Protein AF-A0A397V7N8-F1 (afdb_monomer_lite)

Radius of gyration: 16.24 Å; chains: 1; bounding box: 45×18×47 Å

InterPro domains:
  IPR045296 ETFRF1, LYR domain [cd20265] (10-81)
  IPR052000 Electron transfer flavoprotein regulatory factor 1 [PTHR21024] (1-85)

Sequence (85 aa):
MPNSQVTLQYQVKNLYKRLLFIGREYPLGYSYFRPRLKKAFLKNRDLKNEDDIKKAIETGEYVYKEIETLYYLKKYRALKKSYYD

Foldseek 3Di:
DPDPVVVLVVLLVVLLVLQLVLCCLPPVHSVVRVVVSVVLCVVCVPDDDPVVSVVSSVVSVVVSVVSVVVSVVVVVVVVCVVPPD

Organism: NCBI:txid44941

pLDDT: mean 92.71, std 9.23, range [49.06, 98.19]

Secondary structure (DSSP, 8-state):
---HHHHHHHHHHHHHHHHHHHGGG-TT-HHHHHHHHHHHHHHTTT---HHHHHHHHHHHHHHHHHHHHHHHHHHHHHHHHHHH-

Structure (mmCIF, N/CA/C/O backbone):
data_AF-A0A397V7N8-F1
#
_entry.id   AF-A0A397V7N8-F1
#
loop_
_atom_site.group_PDB
_atom_site.id
_atom_site.type_symbol
_atom_site.label_atom_id
_atom_site.label_alt_id
_atom_site.label_comp_id
_atom_site.label_asym_id
_atom_site.label_entity_id
_atom_site.label_seq_id
_atom_site.pdbx_PDB_ins_code
_atom_site.Cartn_x
_atom_site.Cartn_y
_atom_site.Cartn_z
_atom_site.occupancy
_atom_site.B_iso_or_equiv
_atom_site.auth_seq_id
_atom_site.auth_comp_id
_atom_site.auth_asym_id
_atom_site.auth_atom_id
_atom_site.pdbx_PDB_model_num
ATOM 1 N N . MET A 1 1 ? -4.563 12.953 26.009 1.00 49.06 1 MET A N 1
ATOM 2 C CA . MET A 1 1 ? -4.019 12.166 24.880 1.00 49.06 1 MET A CA 1
ATOM 3 C C . MET A 1 1 ? -4.961 12.339 23.697 1.00 49.06 1 MET A C 1
ATOM 5 O O . MET A 1 1 ? -6.161 12.219 23.923 1.00 49.06 1 MET A O 1
ATOM 9 N N . PRO A 1 2 ? -4.491 12.689 22.486 1.00 54.06 2 PRO A N 1
ATOM 10 C CA . PRO A 1 2 ? -5.367 12.721 21.317 1.00 54.06 2 PRO A CA 1
ATOM 11 C C . PRO A 1 2 ? -6.021 11.345 21.121 1.00 54.06 2 PRO A C 1
ATOM 13 O O . PRO A 1 2 ? -5.412 10.315 21.401 1.00 54.06 2 PRO A O 1
ATOM 16 N N . ASN A 1 3 ? -7.279 11.344 20.689 1.00 71.44 3 ASN A N 1
ATOM 17 C CA . ASN A 1 3 ? -8.104 10.148 20.540 1.00 71.44 3 ASN A CA 1
ATOM 18 C C . ASN A 1 3 ? -7.424 9.109 19.611 1.00 71.44 3 ASN A C 1
ATOM 20 O O . ASN A 1 3 ? -7.153 9.420 18.450 1.00 71.44 3 ASN A O 1
ATOM 24 N N . SER A 1 4 ? -7.162 7.892 20.114 1.00 69.62 4 SER A N 1
ATOM 25 C CA . SER A 1 4 ? -6.452 6.793 19.413 1.00 69.62 4 SER A CA 1
ATOM 26 C C . SER A 1 4 ? -7.051 6.469 18.034 1.00 69.62 4 SER A C 1
ATOM 28 O O . SER A 1 4 ? -6.351 6.196 17.064 1.00 69.62 4 SER A O 1
ATOM 30 N N . GLN A 1 5 ? -8.367 6.600 17.882 1.00 68.38 5 GLN A N 1
ATOM 31 C CA . GLN A 1 5 ? -9.046 6.354 16.606 1.00 68.38 5 GLN A CA 1
ATOM 32 C C . GLN A 1 5 ? -8.719 7.411 15.540 1.00 68.38 5 GLN A C 1
ATOM 34 O O . GLN A 1 5 ? -8.573 7.100 14.356 1.00 68.38 5 GLN A O 1
ATOM 39 N N . VAL A 1 6 ? -8.557 8.671 15.953 1.00 77.88 6 VAL A N 1
ATOM 40 C CA . VAL A 1 6 ? -8.202 9.776 15.049 1.00 77.88 6 VAL A CA 1
ATOM 41 C C . VAL A 1 6 ? -6.777 9.589 14.520 1.00 77.88 6 VAL A C 1
ATOM 43 O O . VAL A 1 6 ? -6.510 9.883 13.352 1.00 77.88 6 VAL A O 1
ATOM 46 N N . THR A 1 7 ? -5.874 9.036 15.337 1.00 87.94 7 THR A N 1
ATOM 47 C CA . THR A 1 7 ? -4.495 8.755 14.917 1.00 87.94 7 THR A CA 1
ATOM 48 C C . THR A 1 7 ? -4.442 7.600 13.910 1.00 87.94 7 THR A C 1
ATOM 50 O O . THR A 1 7 ? -3.782 7.738 12.878 1.00 87.94 7 THR A O 1
ATOM 53 N N . LEU A 1 8 ? -5.207 6.520 14.116 1.00 92.38 8 LEU A N 1
ATOM 54 C CA . LEU A 1 8 ? -5.289 5.396 13.170 1.00 92.38 8 LEU A CA 1
ATOM 55 C C . LEU A 1 8 ? -5.889 5.805 11.818 1.00 92.38 8 LEU A C 1
ATOM 57 O O . LEU A 1 8 ? -5.339 5.474 10.768 1.00 92.38 8 LEU A O 1
ATOM 61 N N . GLN A 1 9 ? -6.969 6.591 11.808 1.00 91.25 9 GLN A N 1
ATOM 62 C CA . GLN A 1 9 ? -7.556 7.087 10.557 1.00 91.25 9 GLN A CA 1
ATOM 63 C C . GLN A 1 9 ? -6.566 7.925 9.738 1.00 91.25 9 GLN A C 1
ATOM 65 O O . GLN A 1 9 ? -6.529 7.824 8.506 1.00 91.25 9 GLN A O 1
ATOM 70 N N . TYR A 1 10 ? -5.759 8.752 10.407 1.00 94.94 10 TYR A N 1
ATOM 71 C CA . TYR A 1 10 ? -4.706 9.520 9.751 1.00 94.94 10 TYR A CA 1
ATOM 72 C C . TYR A 1 10 ? -3.631 8.606 9.154 1.00 94.94 10 TYR A C 1
ATOM 74 O O . TYR A 1 10 ? -3.258 8.788 7.993 1.00 94.94 10 TYR A O 1
ATOM 82 N N . GLN A 1 11 ? -3.185 7.591 9.899 1.00 95.69 11 GLN A N 1
ATOM 83 C CA . GLN A 1 11 ? -2.205 6.613 9.418 1.00 95.69 11 GLN A CA 1
ATOM 84 C C . GLN A 1 11 ? -2.702 5.875 8.170 1.00 95.69 11 GLN A C 1
ATOM 86 O O . GLN A 1 11 ? -1.992 5.844 7.166 1.00 95.69 11 GLN A O 1
ATOM 91 N N . VAL A 1 12 ? -3.946 5.383 8.172 1.00 96.38 12 VAL A N 1
ATOM 92 C CA . VAL A 1 12 ? -4.554 4.714 7.005 1.00 96.38 12 VAL A CA 1
ATOM 93 C C . VAL A 1 12 ? -4.598 5.648 5.791 1.00 96.38 12 VAL A C 1
ATOM 95 O O . VAL A 1 12 ? -4.205 5.261 4.687 1.00 96.38 12 VAL A O 1
ATOM 98 N N . LYS A 1 13 ? -5.040 6.902 5.977 1.00 96.56 13 LYS A N 1
ATOM 99 C CA . LYS A 1 13 ? -5.085 7.902 4.895 1.00 96.56 13 LYS A CA 1
ATOM 100 C C . LYS A 1 13 ? -3.692 8.211 4.346 1.00 96.56 13 LYS A C 1
ATOM 102 O O . LYS A 1 13 ? -3.534 8.337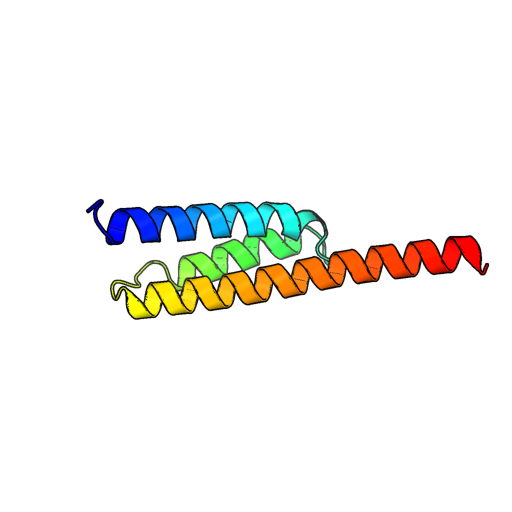 3.131 1.00 96.56 13 LYS A O 1
ATOM 107 N N . ASN A 1 14 ? -2.699 8.348 5.220 1.00 97.62 14 ASN A N 1
ATOM 108 C CA . ASN A 1 14 ? -1.320 8.615 4.828 1.00 97.62 14 ASN A CA 1
ATOM 109 C C . ASN A 1 14 ? -0.724 7.437 4.046 1.00 97.62 14 ASN A C 1
ATOM 111 O O . ASN A 1 14 ? -0.176 7.631 2.961 1.00 97.62 14 ASN A O 1
ATOM 115 N N . LEU A 1 15 ? -0.909 6.215 4.547 1.00 98.12 15 LEU A N 1
ATOM 116 C CA . LEU A 1 15 ? -0.473 4.986 3.893 1.00 98.12 15 LEU A CA 1
ATOM 117 C C . LEU A 1 15 ? -1.078 4.848 2.488 1.00 98.12 15 LEU A C 1
ATOM 119 O O . LEU A 1 15 ? -0.355 4.593 1.528 1.00 98.12 15 LEU A O 1
ATOM 123 N N . TYR A 1 16 ? -2.380 5.108 2.331 1.00 98.06 16 TYR A N 1
ATOM 124 C CA . TYR A 1 16 ? -3.035 5.081 1.020 1.00 98.06 16 TYR A CA 1
ATOM 125 C C . TYR A 1 16 ? -2.405 6.073 0.029 1.00 98.06 16 TYR A C 1
ATOM 127 O O . TYR A 1 16 ? -2.139 5.722 -1.122 1.00 98.06 16 TYR A O 1
ATOM 135 N N . LYS A 1 17 ? -2.118 7.306 0.469 1.00 98.19 17 LYS A N 1
ATOM 136 C CA . LYS A 1 17 ? -1.458 8.322 -0.370 1.00 98.19 17 LYS A CA 1
ATOM 137 C C . LYS A 1 17 ? -0.034 7.913 -0.752 1.00 98.19 17 LYS A C 1
ATOM 139 O O . LYS A 1 17 ? 0.330 8.038 -1.919 1.00 98.19 17 LYS A O 1
ATOM 144 N N . ARG A 1 18 ? 0.746 7.398 0.204 1.00 97.94 18 ARG A N 1
ATOM 145 C CA . ARG A 1 18 ? 2.115 6.907 -0.022 1.00 97.94 18 ARG A CA 1
ATOM 146 C C . ARG A 1 18 ? 2.141 5.753 -1.023 1.00 97.94 18 ARG A C 1
ATOM 148 O O . ARG A 1 18 ? 2.918 5.794 -1.973 1.00 97.94 18 ARG A O 1
ATOM 155 N N . LEU A 1 19 ? 1.237 4.783 -0.878 1.00 98.00 19 LEU A N 1
ATOM 156 C CA . LEU A 1 19 ? 1.108 3.661 -1.812 1.00 98.00 19 LEU A CA 1
ATOM 157 C C . LEU A 1 19 ? 0.680 4.119 -3.213 1.00 98.00 19 LEU A C 1
ATOM 159 O O . LEU A 1 19 ? 1.228 3.640 -4.202 1.00 98.00 19 LEU A O 1
ATOM 163 N N . LEU A 1 20 ? -0.245 5.078 -3.332 1.00 97.62 20 LEU A N 1
ATOM 164 C CA . LEU A 1 20 ? -0.598 5.658 -4.635 1.00 97.62 20 LEU A CA 1
ATOM 165 C C . LEU A 1 20 ? 0.574 6.385 -5.299 1.00 97.62 20 LEU A C 1
ATOM 167 O O . LEU A 1 20 ? 0.697 6.339 -6.521 1.00 97.62 20 LEU A O 1
ATOM 171 N N . PHE A 1 21 ? 1.400 7.079 -4.517 1.00 96.88 21 PHE A N 1
ATOM 172 C CA . PHE A 1 21 ? 2.564 7.788 -5.034 1.00 96.88 21 PHE A CA 1
ATOM 173 C C . PHE A 1 21 ? 3.600 6.810 -5.593 1.00 96.88 21 PHE A C 1
ATOM 175 O O . PHE A 1 21 ? 3.941 6.898 -6.772 1.00 96.88 21 PHE A O 1
ATOM 182 N N . ILE A 1 22 ? 4.035 5.839 -4.785 1.00 95.69 22 ILE A N 1
ATOM 183 C CA . ILE A 1 22 ? 5.073 4.884 -5.195 1.00 95.69 22 ILE A CA 1
ATOM 184 C C . ILE A 1 22 ? 4.576 3.898 -6.260 1.00 95.69 22 ILE A C 1
ATOM 186 O O . ILE A 1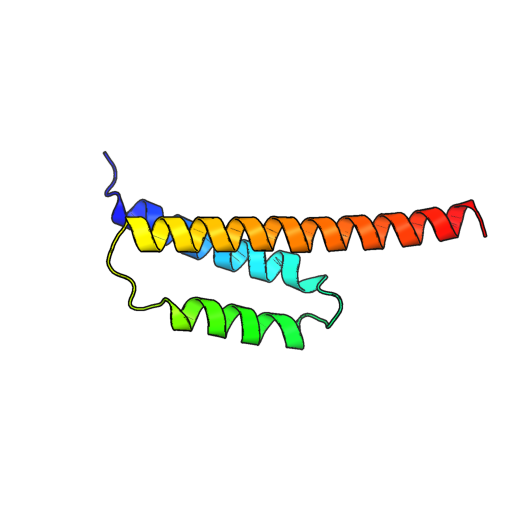 22 ? 5.321 3.498 -7.150 1.00 95.69 22 ILE A O 1
ATOM 190 N N . GLY A 1 23 ? 3.278 3.581 -6.251 1.00 95.62 23 GLY A N 1
ATOM 191 C CA . GLY A 1 23 ? 2.636 2.730 -7.250 1.00 95.62 23 GLY A CA 1
ATOM 192 C C . GLY A 1 23 ? 2.647 3.286 -8.678 1.00 95.62 23 GLY A C 1
ATOM 193 O O . GLY A 1 23 ? 2.284 2.565 -9.606 1.00 95.62 23 GLY A O 1
ATOM 194 N N . ARG A 1 24 ? 3.061 4.544 -8.892 1.00 94.31 24 ARG A N 1
ATOM 195 C CA . ARG A 1 24 ? 3.293 5.096 -10.239 1.00 94.31 24 ARG A CA 1
ATOM 196 C C . ARG A 1 24 ? 4.451 4.406 -10.958 1.00 94.31 24 ARG A C 1
ATOM 198 O O . ARG A 1 24 ? 4.390 4.249 -12.171 1.00 94.31 24 ARG A O 1
ATOM 205 N N . GLU A 1 25 ? 5.443 3.941 -10.202 1.00 90.62 25 GLU A N 1
ATOM 206 C CA . GLU A 1 25 ? 6.616 3.218 -10.708 1.00 90.62 25 GLU A CA 1
ATOM 207 C C . GLU A 1 25 ? 6.401 1.701 -10.786 1.00 90.62 25 GLU A C 1
ATOM 209 O O . GLU A 1 25 ? 7.331 0.949 -11.088 1.00 90.62 25 GLU A O 1
ATOM 214 N N . TYR A 1 26 ? 5.182 1.229 -10.5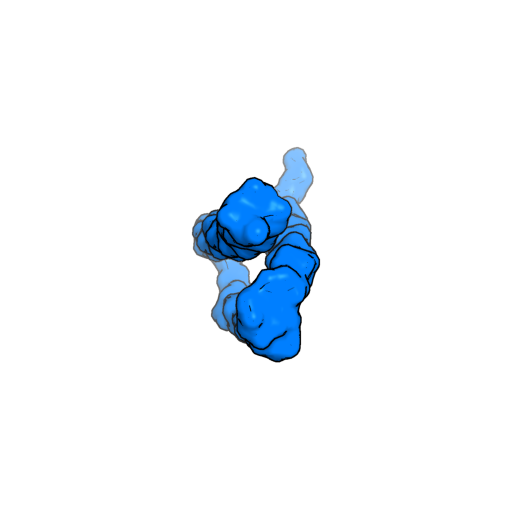11 1.00 94.25 26 TYR A N 1
ATOM 215 C CA . TYR A 1 26 ? 4.877 -0.194 -10.514 1.00 94.25 26 TYR A CA 1
ATOM 216 C C . TYR A 1 26 ? 5.125 -0.808 -11.908 1.00 94.25 26 TYR A C 1
ATOM 218 O O . TYR A 1 26 ? 4.697 -0.215 -12.901 1.00 94.25 26 TYR A O 1
ATOM 226 N N . PRO A 1 27 ? 5.747 -2.001 -12.023 1.00 91.69 27 PRO A N 1
ATOM 227 C CA . PRO A 1 27 ? 6.156 -2.564 -13.317 1.00 91.69 27 PRO A CA 1
ATOM 228 C C . PRO A 1 27 ? 5.028 -2.729 -14.344 1.00 91.69 27 PRO A C 1
ATOM 230 O O . PRO A 1 27 ? 5.257 -2.571 -15.537 1.00 91.69 27 PRO A O 1
ATOM 233 N N . LEU A 1 28 ? 3.806 -3.018 -13.885 1.00 94.31 28 LEU A N 1
ATOM 234 C CA . LEU A 1 28 ? 2.619 -3.172 -14.742 1.00 94.31 28 LEU A CA 1
ATOM 235 C C . LEU A 1 28 ? 1.866 -1.851 -14.989 1.00 94.31 28 LEU A C 1
ATOM 237 O O . LEU A 1 28 ? 0.791 -1.845 -15.585 1.00 94.31 28 LEU A O 1
ATOM 241 N N . GLY A 1 29 ? 2.413 -0.730 -14.518 1.00 94.31 29 GLY A N 1
ATOM 242 C CA . GLY A 1 29 ? 1.858 0.605 -14.685 1.00 94.31 29 GLY A CA 1
ATOM 243 C C . GLY A 1 29 ? 0.814 1.002 -13.637 1.00 94.31 29 GLY A C 1
ATOM 244 O O . GLY A 1 29 ? 0.204 0.187 -12.937 1.00 94.31 29 GLY A O 1
ATOM 245 N N . TYR A 1 30 ? 0.581 2.312 -13.548 1.00 96.62 30 TYR A N 1
ATOM 246 C CA . TYR A 1 30 ? -0.308 2.901 -12.544 1.00 96.62 30 TYR A CA 1
ATOM 247 C C . TYR A 1 30 ? -1.788 2.538 -12.744 1.00 96.62 30 TYR A C 1
ATOM 249 O O . TYR A 1 30 ? -2.519 2.357 -11.768 1.00 96.62 30 TYR A O 1
ATOM 257 N N . SER A 1 31 ? -2.236 2.395 -13.996 1.00 97.06 31 SER A N 1
ATOM 258 C CA . SER A 1 31 ? -3.606 1.981 -14.341 1.00 97.06 31 SER A CA 1
ATOM 259 C C . SER A 1 31 ? -3.931 0.572 -13.841 1.00 97.06 31 SER A C 1
ATOM 261 O O . SER A 1 31 ? -5.066 0.314 -13.449 1.00 97.06 31 SER A O 1
ATOM 263 N N . TYR A 1 32 ? -2.931 -0.310 -13.785 1.00 96.38 32 TYR A N 1
ATOM 264 C CA . TYR A 1 32 ? -3.049 -1.640 -13.197 1.00 96.38 32 TYR A CA 1
ATOM 265 C C . TYR A 1 32 ? -3.048 -1.586 -11.664 1.00 96.38 32 TYR A C 1
ATOM 267 O O . TYR A 1 32 ? -3.864 -2.235 -11.003 1.00 96.38 32 TYR A O 1
ATOM 275 N N . PHE A 1 33 ? -2.142 -0.796 -11.085 1.00 97.12 33 PHE A N 1
ATOM 276 C CA . PHE A 1 33 ? -1.923 -0.748 -9.641 1.00 97.12 33 PHE A CA 1
ATOM 277 C C . PHE A 1 33 ? -3.064 -0.058 -8.876 1.00 97.12 33 PHE A C 1
ATOM 279 O O . PHE A 1 33 ? -3.611 -0.610 -7.918 1.00 97.12 33 PHE A O 1
ATOM 286 N N . ARG A 1 34 ? -3.470 1.142 -9.311 1.00 97.81 34 ARG A N 1
ATOM 287 C CA . ARG A 1 34 ? -4.455 1.992 -8.617 1.00 97.81 34 ARG A CA 1
ATOM 288 C C . ARG A 1 34 ? -5.786 1.289 -8.291 1.00 97.81 34 ARG A C 1
ATOM 290 O O . ARG A 1 34 ? -6.210 1.377 -7.135 1.00 97.81 34 ARG A O 1
ATOM 297 N N . PRO A 1 35 ? -6.480 0.608 -9.228 1.00 98.12 35 PRO A N 1
ATOM 298 C CA . PRO A 1 35 ? -7.746 -0.055 -8.911 1.00 98.12 35 PRO A CA 1
ATOM 299 C C . PRO A 1 35 ? -7.564 -1.220 -7.931 1.00 98.12 35 PRO A C 1
ATOM 301 O O . PRO A 1 35 ? -8.434 -1.444 -7.090 1.00 98.12 35 PRO A O 1
ATOM 304 N N . ARG A 1 36 ? -6.425 -1.925 -7.980 1.00 97.69 36 ARG A N 1
ATOM 305 C CA . ARG A 1 36 ? -6.108 -3.021 -7.051 1.00 97.69 36 ARG A CA 1
ATOM 306 C C . ARG A 1 36 ? -5.852 -2.507 -5.642 1.00 97.69 36 ARG A C 1
ATOM 308 O O . ARG A 1 36 ? -6.422 -3.053 -4.700 1.00 97.69 36 ARG A O 1
ATOM 315 N N . LEU A 1 37 ? -5.095 -1.417 -5.510 1.00 97.69 37 LEU A N 1
ATOM 316 C CA . LEU A 1 37 ? -4.902 -0.746 -4.227 1.00 97.69 37 LEU A CA 1
ATOM 317 C C . LEU A 1 37 ? -6.250 -0.310 -3.640 1.00 97.69 37 LEU A C 1
ATOM 319 O O . LEU A 1 37 ? -6.568 -0.645 -2.502 1.00 97.69 37 LEU A O 1
ATOM 323 N N . LYS A 1 38 ? -7.084 0.375 -4.435 1.00 97.88 38 LYS A N 1
ATOM 324 C CA . LYS A 1 38 ? -8.423 0.798 -3.997 1.00 97.88 38 LYS A CA 1
ATOM 325 C C . LYS A 1 38 ? -9.265 -0.395 -3.535 1.00 97.88 38 LYS A C 1
ATOM 327 O O . LYS A 1 38 ? -9.885 -0.320 -2.479 1.00 97.88 38 LYS A O 1
ATOM 332 N N . LYS A 1 39 ? -9.271 -1.499 -4.290 1.00 98.06 39 LYS A N 1
ATOM 333 C CA . LYS A 1 39 ? -10.002 -2.724 -3.929 1.00 98.06 39 LYS A CA 1
ATOM 334 C C . LYS A 1 39 ? -9.518 -3.312 -2.599 1.00 98.06 39 LYS A C 1
ATOM 336 O O . LYS A 1 39 ? -10.351 -3.715 -1.795 1.00 98.06 39 LYS A O 1
ATOM 341 N N . ALA A 1 40 ? -8.207 -3.329 -2.351 1.00 96.94 40 ALA A N 1
ATOM 342 C CA . ALA A 1 40 ? -7.637 -3.826 -1.099 1.00 96.94 40 ALA A CA 1
ATOM 343 C C . ALA A 1 40 ? -8.080 -2.988 0.114 1.00 96.94 40 ALA A C 1
ATOM 345 O O . ALA A 1 40 ? -8.533 -3.548 1.107 1.00 96.94 40 ALA A O 1
ATOM 346 N N . PHE A 1 41 ? -8.045 -1.655 0.008 1.00 97.06 41 PHE A N 1
ATOM 347 C CA . PHE A 1 41 ? -8.529 -0.770 1.076 1.00 97.06 41 PHE A CA 1
ATOM 348 C C . PHE A 1 41 ? -10.043 -0.896 1.288 1.00 97.06 41 PHE A C 1
ATOM 350 O O . PHE A 1 41 ? -10.502 -0.938 2.426 1.00 97.06 41 PHE A O 1
ATOM 357 N N . LEU A 1 42 ? -10.824 -1.014 0.208 1.00 97.19 42 LEU A N 1
ATOM 358 C CA . LEU A 1 42 ? -12.274 -1.202 0.304 1.00 97.19 42 LEU A CA 1
ATOM 359 C C . LEU A 1 42 ? -12.661 -2.532 0.953 1.00 97.19 42 LEU A C 1
ATOM 361 O O . LEU A 1 42 ? -13.667 -2.568 1.650 1.00 97.19 42 LEU A O 1
ATOM 365 N N . LYS A 1 43 ? -11.878 -3.602 0.769 1.00 96.25 43 LYS A N 1
ATOM 366 C CA . LYS A 1 43 ? -12.120 -4.895 1.432 1.00 96.25 43 LYS A CA 1
ATOM 367 C C . LYS A 1 43 ? -12.066 -4.784 2.963 1.00 96.25 43 LYS A C 1
ATOM 369 O O . LYS A 1 43 ? -12.769 -5.517 3.644 1.00 96.25 43 LYS A O 1
ATOM 374 N N . ASN A 1 44 ? -11.273 -3.849 3.483 1.00 94.19 44 ASN A N 1
ATOM 375 C CA . ASN A 1 44 ? -11.027 -3.671 4.914 1.00 94.19 44 ASN A CA 1
ATOM 376 C C . ASN A 1 44 ? -11.803 -2.485 5.522 1.00 94.19 44 ASN A C 1
ATOM 378 O O . ASN A 1 44 ? -11.538 -2.095 6.656 1.00 94.19 44 ASN A O 1
ATOM 382 N N . ARG A 1 45 ? -12.751 -1.886 4.786 1.00 93.69 45 ARG A N 1
ATOM 383 C CA . ARG A 1 45 ? -13.459 -0.657 5.201 1.00 93.69 45 ARG A CA 1
ATOM 384 C C . ARG A 1 45 ? -14.282 -0.798 6.486 1.00 93.69 45 ARG A C 1
ATOM 386 O O . ARG A 1 45 ? -14.509 0.200 7.158 1.00 93.69 45 ARG A O 1
ATOM 393 N N . ASP A 1 46 ? -14.746 -2.011 6.783 1.00 94.69 46 ASP A N 1
ATOM 394 C CA . ASP A 1 46 ? -15.655 -2.294 7.898 1.00 94.69 46 ASP A CA 1
ATOM 395 C C . ASP A 1 46 ? -14.910 -2.844 9.129 1.00 94.69 46 ASP A C 1
ATOM 397 O O . ASP A 1 46 ? -15.542 -3.276 10.093 1.00 94.69 46 ASP A O 1
ATOM 401 N N . LEU A 1 47 ? -13.568 -2.817 9.122 1.00 94.12 47 LEU A N 1
ATOM 402 C CA . LEU A 1 47 ? -12.759 -3.132 10.300 1.00 94.12 47 LEU A CA 1
ATOM 403 C C . LEU A 1 47 ? -13.020 -2.098 11.402 1.00 94.12 47 LEU A C 1
ATOM 405 O O . LEU A 1 47 ? -12.855 -0.897 11.195 1.00 94.12 47 LEU A O 1
ATOM 409 N N . LYS A 1 48 ? -13.423 -2.580 12.582 1.00 91.44 48 LYS A N 1
ATOM 410 C CA . LYS A 1 48 ? -13.726 -1.746 13.761 1.00 91.44 48 LYS A CA 1
ATOM 411 C C . LYS A 1 48 ? -12.749 -1.954 14.916 1.00 91.44 48 LYS A C 1
ATOM 413 O O . LYS A 1 48 ? -12.597 -1.063 15.743 1.00 91.44 48 LYS A O 1
ATOM 418 N N . ASN A 1 49 ? -12.109 -3.120 14.983 1.00 94.25 49 ASN A N 1
ATOM 419 C CA . ASN A 1 49 ? -11.133 -3.435 16.019 1.00 94.25 49 ASN A CA 1
ATOM 420 C C . ASN A 1 49 ? -9.807 -2.712 15.728 1.00 94.25 49 ASN A C 1
ATOM 422 O O . ASN A 1 49 ? -9.276 -2.806 14.620 1.00 94.25 49 ASN A O 1
ATOM 426 N N . GLU A 1 50 ? -9.272 -2.002 16.721 1.00 93.31 50 GLU A N 1
ATOM 427 C CA . GLU A 1 50 ? -8.011 -1.263 16.599 1.00 93.31 50 GLU A CA 1
ATOM 428 C C . GLU A 1 50 ? -6.826 -2.157 16.235 1.00 93.31 50 GLU A C 1
ATOM 430 O O . GLU A 1 50 ? -5.994 -1.757 15.422 1.00 93.31 50 GLU A O 1
ATOM 435 N N . ASP A 1 51 ? -6.746 -3.362 16.794 1.00 94.56 51 ASP A N 1
ATOM 436 C CA . ASP A 1 51 ? -5.614 -4.257 16.559 1.00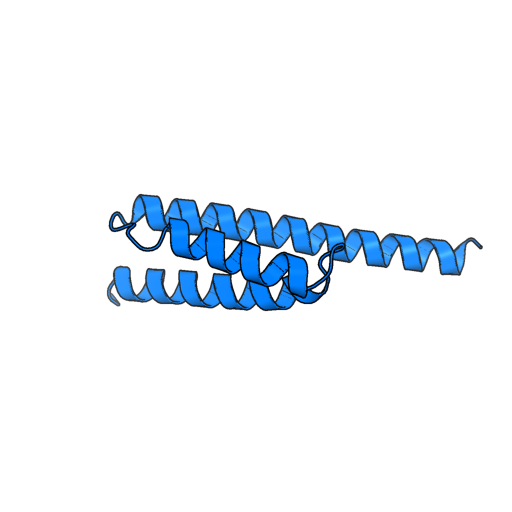 94.56 51 ASP A CA 1
ATOM 437 C C . ASP A 1 51 ? -5.636 -4.828 15.141 1.00 94.56 51 ASP A C 1
ATOM 439 O O . ASP A 1 51 ? -4.590 -4.951 14.501 1.00 94.56 51 ASP A O 1
ATOM 443 N N . ASP A 1 52 ? -6.826 -5.085 14.599 1.00 95.31 52 ASP A N 1
ATOM 444 C CA . ASP A 1 52 ? -6.980 -5.510 13.207 1.00 95.31 52 ASP A CA 1
ATOM 445 C C . ASP A 1 52 ? -6.633 -4.374 12.236 1.00 95.31 52 ASP A C 1
ATOM 447 O O . ASP A 1 52 ? -5.991 -4.606 11.209 1.00 95.31 52 ASP A O 1
ATOM 451 N N . ILE A 1 53 ? -6.984 -3.128 12.578 1.00 95.31 53 ILE A N 1
ATOM 452 C CA . ILE A 1 53 ? -6.589 -1.946 11.800 1.00 95.31 53 ILE A CA 1
ATOM 453 C C . ILE A 1 53 ? -5.064 -1.783 11.817 1.00 95.31 53 ILE A C 1
ATOM 455 O O . ILE A 1 53 ? -4.465 -1.575 10.762 1.00 95.31 53 ILE A O 1
ATOM 459 N N . LYS A 1 54 ? -4.418 -1.922 12.982 1.00 95.81 54 LYS A N 1
ATOM 460 C CA . LYS A 1 54 ? -2.952 -1.845 13.105 1.00 95.81 54 LYS A CA 1
ATOM 461 C C . LYS A 1 54 ? -2.257 -2.923 12.272 1.00 95.81 54 LYS A C 1
ATOM 463 O O . LYS A 1 54 ? -1.349 -2.594 11.514 1.00 95.81 54 LYS A O 1
ATOM 468 N N . LYS A 1 55 ? -2.728 -4.173 12.323 1.00 96.75 55 LYS A N 1
ATOM 469 C CA . LYS A 1 55 ? -2.207 -5.271 11.485 1.00 96.75 55 LYS A CA 1
ATOM 470 C C . LYS A 1 55 ? -2.380 -4.996 9.989 1.00 96.75 55 LYS A C 1
ATOM 472 O O . LYS A 1 55 ? -1.484 -5.269 9.189 1.00 96.75 55 LYS A O 1
ATOM 477 N N . ALA A 1 56 ? -3.519 -4.430 9.589 1.00 96.88 56 ALA A N 1
ATOM 478 C CA . ALA A 1 56 ? -3.755 -4.051 8.199 1.00 96.88 56 ALA A CA 1
ATOM 479 C C . ALA A 1 56 ? -2.813 -2.921 7.741 1.00 96.88 56 ALA A C 1
ATOM 481 O O . ALA A 1 56 ? -2.309 -2.963 6.616 1.00 96.88 56 ALA A O 1
ATOM 482 N N . ILE A 1 57 ? -2.545 -1.936 8.607 1.00 96.81 57 ILE A N 1
ATOM 483 C CA . ILE A 1 57 ? -1.556 -0.876 8.357 1.00 96.81 57 ILE A CA 1
ATOM 484 C C . ILE A 1 57 ? -0.160 -1.483 8.206 1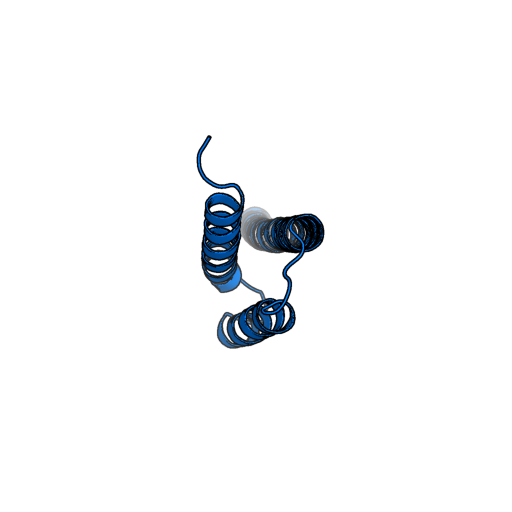.00 96.81 57 ILE A C 1
ATOM 486 O O . ILE A 1 57 ? 0.513 -1.192 7.221 1.00 96.81 57 ILE A O 1
ATOM 490 N N . GLU A 1 58 ? 0.252 -2.361 9.122 1.00 97.56 58 GLU A N 1
ATOM 491 C CA . GLU A 1 58 ? 1.552 -3.043 9.076 1.00 97.56 58 GLU A CA 1
ATOM 492 C C . GLU A 1 58 ? 1.738 -3.826 7.770 1.00 97.56 58 GLU A C 1
ATOM 494 O O . GLU A 1 58 ? 2.761 -3.694 7.097 1.00 97.56 58 GLU A O 1
ATOM 499 N N . THR A 1 59 ? 0.705 -4.557 7.348 1.00 97.00 59 THR A N 1
ATOM 500 C CA . THR A 1 59 ? 0.698 -5.262 6.059 1.00 97.00 59 THR A CA 1
ATOM 501 C C . THR A 1 59 ? 0.891 -4.290 4.891 1.00 97.00 59 THR A C 1
ATOM 503 O O . THR A 1 59 ? 1.651 -4.562 3.964 1.00 97.00 59 THR A O 1
ATOM 506 N N . GLY A 1 60 ? 0.229 -3.132 4.914 1.00 97.19 60 GLY A N 1
ATOM 507 C CA . GLY A 1 60 ? 0.401 -2.128 3.866 1.00 97.19 60 GLY A CA 1
ATOM 508 C C . GLY A 1 60 ? 1.777 -1.451 3.877 1.00 97.19 60 GLY A C 1
ATOM 509 O O . GLY A 1 60 ? 2.298 -1.143 2.806 1.00 97.19 60 GLY A O 1
ATOM 510 N N . GLU A 1 61 ? 2.391 -1.251 5.045 1.00 98.06 61 GLU A N 1
ATOM 511 C CA . GLU A 1 61 ? 3.773 -0.758 5.162 1.00 98.06 61 GLU A CA 1
ATOM 512 C C . GLU A 1 61 ? 4.787 -1.778 4.631 1.00 98.06 61 GLU A C 1
ATOM 514 O O . GLU A 1 61 ? 5.767 -1.398 3.988 1.00 98.06 61 GLU A O 1
ATOM 519 N N . TYR A 1 62 ? 4.541 -3.073 4.836 1.00 97.69 62 TYR A N 1
ATOM 520 C CA . TYR A 1 62 ? 5.342 -4.129 4.220 1.00 97.69 62 TYR A CA 1
ATOM 521 C C . TYR A 1 62 ? 5.284 -4.045 2.687 1.00 97.69 62 TYR A C 1
ATOM 523 O O . TYR A 1 62 ? 6.322 -3.942 2.034 1.00 97.69 62 TYR A O 1
ATOM 531 N N . VAL A 1 63 ? 4.076 -3.954 2.119 1.00 95.81 63 VAL A N 1
ATOM 532 C CA . VAL A 1 63 ? 3.880 -3.793 0.666 1.00 95.81 63 VAL A CA 1
ATOM 533 C C . VAL A 1 63 ? 4.549 -2.518 0.139 1.00 95.81 63 VAL A C 1
ATOM 535 O O . VAL A 1 63 ? 5.114 -2.521 -0.954 1.00 95.81 63 VAL A O 1
ATOM 538 N N . TYR A 1 64 ? 4.522 -1.419 0.901 1.00 97.00 64 TYR A N 1
ATOM 539 C CA . TYR A 1 64 ? 5.228 -0.192 0.523 1.00 97.00 64 TYR A CA 1
ATOM 540 C C . TYR A 1 64 ? 6.732 -0.449 0.337 1.00 97.00 64 TYR A C 1
ATOM 542 O O . TYR A 1 64 ? 7.287 -0.076 -0.698 1.00 97.00 64 TYR A O 1
ATOM 550 N N . LYS A 1 65 ? 7.372 -1.132 1.296 1.00 97.25 65 LYS A N 1
ATOM 551 C CA . LYS A 1 65 ? 8.805 -1.471 1.237 1.00 97.25 65 LYS A CA 1
ATOM 552 C C . LYS A 1 65 ? 9.139 -2.398 0.068 1.00 97.25 65 LYS A C 1
ATOM 554 O O . LYS A 1 65 ? 10.181 -2.233 -0.566 1.00 97.25 65 LYS A O 1
ATOM 559 N N . GLU A 1 66 ? 8.266 -3.349 -0.257 1.00 95.50 66 GLU A N 1
ATOM 560 C CA . GLU A 1 66 ? 8.461 -4.218 -1.424 1.00 95.50 66 GLU A CA 1
ATOM 561 C C . GLU A 1 66 ? 8.474 -3.416 -2.730 1.00 95.50 66 GLU A C 1
ATOM 563 O O . GLU A 1 66 ? 9.375 -3.580 -3.553 1.00 95.50 66 GLU A O 1
ATOM 568 N N . ILE A 1 67 ? 7.513 -2.504 -2.915 1.00 95.25 67 ILE A N 1
ATOM 569 C CA . ILE A 1 67 ? 7.442 -1.672 -4.126 1.00 95.25 67 ILE A CA 1
ATOM 570 C C . ILE A 1 67 ? 8.647 -0.727 -4.202 1.00 95.25 67 ILE A C 1
ATOM 572 O O . ILE A 1 67 ? 9.227 -0.549 -5.274 1.00 95.25 67 ILE A O 1
ATOM 576 N N . GLU A 1 68 ? 9.063 -0.164 -3.070 1.00 94.75 68 GLU A N 1
ATOM 577 C CA . GLU A 1 68 ? 10.278 0.646 -2.970 1.00 94.75 68 GLU A CA 1
ATOM 578 C C . GLU A 1 68 ? 11.531 -0.147 -3.375 1.00 94.75 68 GLU A C 1
ATOM 580 O O . GLU A 1 68 ? 12.342 0.318 -4.178 1.00 94.75 68 GLU A O 1
ATOM 585 N N . THR A 1 69 ? 11.642 -1.394 -2.921 1.00 95.94 69 THR A N 1
ATOM 586 C CA . THR A 1 69 ? 12.732 -2.299 -3.306 1.00 95.94 69 THR A CA 1
ATOM 587 C C . THR A 1 69 ? 12.723 -2.589 -4.808 1.00 95.94 69 THR A C 1
ATOM 589 O O . THR A 1 69 ? 13.772 -2.548 -5.456 1.00 95.94 69 THR A O 1
ATOM 592 N N . LEU A 1 70 ? 11.546 -2.827 -5.399 1.00 93.25 70 LEU A N 1
ATOM 593 C CA . LEU A 1 70 ? 11.410 -3.022 -6.847 1.00 93.25 70 LEU A CA 1
ATOM 594 C C . LEU A 1 70 ? 11.870 -1.789 -7.636 1.00 93.25 70 LEU A C 1
ATOM 596 O O . LEU A 1 70 ? 12.544 -1.931 -8.662 1.00 93.25 70 LEU A O 1
ATOM 600 N N . TYR A 1 71 ? 11.548 -0.589 -7.151 1.00 92.94 71 TYR A N 1
ATOM 601 C CA . TYR A 1 71 ? 12.013 0.660 -7.749 1.00 92.94 71 TYR A CA 1
ATOM 602 C C . TYR A 1 71 ? 13.546 0.775 -7.712 1.00 92.94 71 TYR A C 1
ATOM 604 O O . TYR A 1 71 ? 14.170 1.032 -8.748 1.00 92.94 71 TYR A O 1
ATOM 612 N N . TYR A 1 72 ? 14.176 0.512 -6.563 1.00 94.06 72 TYR A N 1
ATOM 613 C CA . TYR A 1 72 ? 15.638 0.522 -6.453 1.00 94.06 72 TYR A CA 1
ATOM 614 C C . TYR A 1 72 ? 16.299 -0.522 -7.353 1.00 94.06 72 TYR A C 1
ATOM 616 O O . TYR A 1 72 ? 17.292 -0.220 -8.015 1.00 94.06 72 TYR A O 1
ATOM 624 N N . LEU A 1 73 ? 15.722 -1.721 -7.451 1.00 94.31 73 LEU A N 1
ATOM 625 C CA . LEU A 1 73 ? 16.228 -2.780 -8.319 1.00 94.31 73 LEU A CA 1
ATOM 626 C C . LEU A 1 73 ? 16.174 -2.383 -9.802 1.00 94.31 73 LEU A C 1
ATOM 628 O O . LEU A 1 73 ? 17.138 -2.606 -10.538 1.00 94.31 73 LEU A O 1
ATOM 632 N N . LYS A 1 74 ? 15.072 -1.763 -10.245 1.00 92.00 74 LYS A N 1
ATOM 633 C CA . LYS A 1 74 ? 14.938 -1.205 -11.602 1.00 92.00 74 LYS A CA 1
ATOM 634 C C . LYS A 1 74 ? 16.032 -0.168 -11.873 1.00 92.00 74 LYS A C 1
ATOM 636 O O . LYS A 1 74 ? 16.705 -0.255 -12.900 1.00 92.00 74 LYS A O 1
ATOM 641 N N . LYS A 1 75 ? 16.250 0.767 -10.940 1.00 92.88 75 LYS A N 1
ATOM 642 C CA . LYS A 1 75 ? 17.289 1.805 -11.055 1.00 92.88 75 LYS A CA 1
ATOM 643 C C . LYS A 1 75 ? 18.694 1.204 -11.118 1.00 92.88 75 LYS A C 1
ATOM 645 O O . LYS A 1 75 ? 19.478 1.584 -11.982 1.00 92.88 75 LYS A O 1
ATOM 650 N N . TYR A 1 76 ? 18.995 0.240 -10.250 1.00 95.44 76 TYR A N 1
ATOM 651 C CA . TYR A 1 76 ? 20.282 -0.454 -10.239 1.00 95.44 76 TYR A CA 1
ATOM 652 C C . TYR A 1 76 ? 20.560 -1.170 -11.566 1.00 95.44 76 TYR A C 1
ATOM 654 O O . TYR A 1 76 ? 21.649 -1.035 -12.119 1.00 95.44 76 TYR A O 1
ATOM 662 N N . ARG A 1 77 ? 19.570 -1.884 -12.121 1.00 93.06 77 ARG A N 1
ATOM 663 C CA . ARG A 1 77 ? 19.705 -2.564 -13.421 1.00 93.06 77 ARG A CA 1
ATOM 664 C C . ARG A 1 77 ? 20.007 -1.586 -14.556 1.00 93.06 77 ARG A C 1
ATOM 666 O O . ARG A 1 77 ? 20.885 -1.868 -15.365 1.00 93.06 77 ARG A O 1
ATOM 673 N N . ALA A 1 78 ? 19.315 -0.446 -14.599 1.00 92.94 78 ALA A N 1
ATOM 674 C CA . ALA A 1 78 ? 19.565 0.592 -15.599 1.00 92.94 78 ALA A CA 1
ATOM 675 C C . ALA A 1 78 ? 20.979 1.181 -15.472 1.00 92.94 78 ALA A C 1
ATOM 677 O O . ALA A 1 78 ? 21.678 1.328 -16.470 1.00 92.94 78 ALA A O 1
ATOM 678 N N . LEU A 1 79 ? 21.416 1.454 -14.238 1.00 94.69 79 LEU A N 1
ATOM 679 C CA . LEU A 1 79 ? 22.750 1.977 -13.958 1.00 94.69 79 LEU A CA 1
ATOM 680 C C . LEU A 1 79 ? 23.841 0.992 -14.386 1.00 94.69 79 LEU A C 1
ATOM 682 O O . LEU A 1 79 ? 24.755 1.366 -15.109 1.00 94.69 79 LEU A O 1
ATOM 686 N N . LYS A 1 80 ? 23.713 -0.280 -13.987 1.00 95.50 80 LYS A N 1
ATOM 687 C CA . LYS A 1 80 ? 24.653 -1.340 -14.364 1.00 95.50 80 LYS A CA 1
ATOM 688 C C . LYS A 1 80 ? 24.774 -1.449 -15.885 1.00 95.50 80 LYS A C 1
ATOM 690 O O . LYS A 1 80 ? 25.883 -1.528 -16.390 1.00 95.50 80 LYS A O 1
ATOM 695 N N . LYS A 1 81 ? 23.653 -1.399 -16.607 1.00 94.38 81 LYS A N 1
ATOM 696 C CA . LYS A 1 81 ? 23.666 -1.424 -18.071 1.00 94.38 81 LYS A CA 1
ATOM 697 C C . LYS A 1 81 ? 24.495 -0.272 -18.652 1.00 94.38 81 LYS A C 1
ATOM 699 O O . LYS A 1 81 ? 25.320 -0.496 -19.513 1.00 94.38 81 LYS A O 1
ATOM 704 N N . SER A 1 82 ? 24.329 0.940 -18.127 1.00 91.62 82 SER A N 1
ATOM 705 C CA . SER A 1 82 ? 25.029 2.131 -18.630 1.00 91.62 82 SER A CA 1
ATOM 706 C C . SER A 1 82 ? 26.543 2.162 -18.375 1.00 91.62 82 SER A C 1
ATOM 708 O O . SER A 1 82 ? 27.214 2.983 -18.992 1.00 91.62 82 SER A O 1
ATOM 710 N N . TYR A 1 83 ? 27.064 1.379 -17.426 1.00 91.44 83 TYR A N 1
ATOM 711 C CA . TYR A 1 83 ? 28.495 1.373 -17.082 1.00 91.44 83 TYR A CA 1
ATOM 712 C C . TYR A 1 83 ? 29.264 0.182 -17.657 1.00 91.44 83 TYR A C 1
ATOM 714 O O . TYR A 1 83 ? 30.491 0.236 -17.704 1.00 91.44 83 TYR A O 1
ATOM 722 N N . TYR A 1 84 ? 28.570 -0.903 -18.006 1.00 84.62 84 TYR A N 1
ATOM 723 C CA . TYR A 1 84 ? 29.192 -2.170 -18.399 1.00 84.62 84 TYR A CA 1
ATOM 724 C C . TYR A 1 84 ? 28.776 -2.664 -19.798 1.00 84.62 84 TYR A C 1
ATOM 726 O O . TYR A 1 84 ? 29.330 -3.673 -20.230 1.00 84.62 84 TYR A O 1
ATOM 734 N N . ASP A 1 85 ? 27.851 -1.974 -20.481 1.00 60.06 8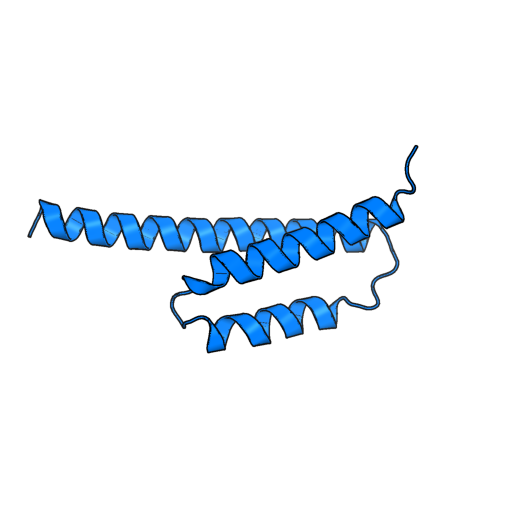5 ASP A N 1
ATOM 735 C CA . ASP A 1 85 ? 27.646 -2.050 -21.941 1.00 60.06 85 ASP A CA 1
ATOM 736 C C . ASP A 1 85 ? 28.310 -0.833 -22.610 1.00 60.06 85 ASP A C 1
ATOM 738 O O . ASP A 1 85 ? 28.856 -0.999 -23.724 1.00 60.06 85 ASP A O 1
#